Protein AF-A0A1P8Q6E9-F1 (afdb_monomer)

pLDDT: mean 96.91, std 3.45, range [75.0, 98.88]

Organism: NCBI:txid1847728

Mean predicted aligned error: 2.5 Å

Sequence (172 aa):
MEILIVLDQIQAGLGGTEHGDLPLGGKKIALGAADMFDKYLNKDEKITTTLFCGDEYYMKNKNEVSLKLAAMINKLKPDAVICGPAFHYVEYAEMCAQTGAIVSEKTNIPVVAAMSKECSDVIKEYSNKVDIVKMPRKGGTGLSESLQDIIDVCRKKVNGDDLNEFKEIKIY

Structure (mmCIF, N/CA/C/O backbone):
data_AF-A0A1P8Q6E9-F1
#
_entry.id   AF-A0A1P8Q6E9-F1
#
loop_
_atom_site.group_PDB
_atom_site.id
_atom_site.type_symbol
_atom_site.label_atom_id
_atom_site.label_alt_id
_atom_site.label_comp_id
_atom_site.label_asym_id
_atom_site.label_entity_id
_atom_site.label_seq_id
_atom_site.pdbx_PDB_ins_code
_atom_site.Cartn_x
_atom_site.Cartn_y
_atom_site.Cartn_z
_atom_site.occupancy
_atom_site.B_iso_or_equiv
_atom_site.auth_seq_id
_atom_site.auth_comp_id
_atom_site.auth_asym_id
_atom_site.auth_atom_id
_atom_site.pdbx_PDB_model_num
ATOM 1 N N . MET A 1 1 ? -9.201 -5.797 13.135 1.00 95.44 1 MET A N 1
ATOM 2 C CA . MET A 1 1 ? -8.908 -5.043 11.895 1.00 95.44 1 MET A CA 1
ATOM 3 C C . MET A 1 1 ? -8.455 -5.998 10.791 1.00 95.44 1 MET A C 1
ATOM 5 O O . MET A 1 1 ? -7.409 -6.628 10.923 1.00 95.44 1 MET A O 1
ATOM 9 N N . GLU A 1 2 ? -9.227 -6.141 9.718 1.00 98.12 2 GLU A N 1
ATOM 10 C CA . GLU A 1 2 ? -8.835 -6.872 8.509 1.00 98.12 2 GLU A CA 1
ATOM 11 C C . GLU A 1 2 ? -8.156 -5.937 7.505 1.00 98.12 2 GLU A C 1
ATOM 13 O O . GLU A 1 2 ? -8.749 -4.965 7.038 1.00 98.12 2 GLU A O 1
ATOM 18 N N . ILE A 1 3 ? -6.911 -6.248 7.155 1.00 98.69 3 ILE A N 1
ATOM 19 C CA . ILE A 1 3 ? -6.086 -5.438 6.262 1.00 98.69 3 ILE A CA 1
ATOM 20 C C . ILE A 1 3 ? -5.958 -6.131 4.903 1.00 98.69 3 ILE A C 1
ATOM 22 O O . ILE A 1 3 ? -5.713 -7.339 4.814 1.00 98.69 3 ILE A O 1
ATOM 26 N N . LEU A 1 4 ? -6.076 -5.343 3.837 1.00 98.81 4 LEU A N 1
ATOM 27 C CA . LEU A 1 4 ? -5.673 -5.728 2.489 1.00 98.81 4 LEU A CA 1
ATOM 28 C C . LEU A 1 4 ? -4.335 -5.074 2.151 1.00 98.81 4 LEU A C 1
ATOM 30 O O . LEU A 1 4 ? -4.140 -3.892 2.419 1.00 98.81 4 LEU A O 1
ATOM 34 N N . ILE A 1 5 ? -3.433 -5.814 1.514 1.00 98.88 5 ILE A N 1
ATOM 35 C CA . ILE A 1 5 ? -2.152 -5.280 1.043 1.00 98.88 5 ILE A CA 1
ATOM 36 C C . ILE A 1 5 ? -2.061 -5.331 -0.486 1.00 98.88 5 ILE A C 1
ATOM 38 O O . ILE A 1 5 ? -2.497 -6.303 -1.107 1.00 98.88 5 ILE A O 1
ATOM 42 N N . VAL A 1 6 ? -1.524 -4.276 -1.097 1.00 98.81 6 VAL A N 1
ATOM 43 C CA . VAL A 1 6 ? -1.248 -4.185 -2.537 1.00 98.81 6 VAL A CA 1
ATOM 44 C C . VAL A 1 6 ? 0.259 -4.263 -2.738 1.00 98.81 6 VAL A C 1
ATOM 46 O O . VAL A 1 6 ? 0.979 -3.418 -2.209 1.00 98.81 6 VAL A O 1
ATOM 49 N N . LEU A 1 7 ? 0.714 -5.267 -3.491 1.00 98.75 7 LEU A N 1
ATOM 50 C CA . LEU A 1 7 ? 2.130 -5.573 -3.706 1.00 98.75 7 LEU A CA 1
ATOM 51 C C . LEU A 1 7 ? 2.497 -5.636 -5.195 1.00 98.75 7 LEU A C 1
ATOM 53 O O . LEU A 1 7 ? 1.657 -5.963 -6.029 1.00 98.75 7 LEU A O 1
ATOM 57 N N . ASP A 1 8 ? 3.751 -5.358 -5.545 1.00 98.44 8 ASP A N 1
ATOM 58 C CA . ASP A 1 8 ? 4.284 -5.760 -6.850 1.00 98.44 8 ASP A CA 1
ATOM 59 C C . ASP A 1 8 ? 4.562 -7.276 -6.876 1.00 98.44 8 ASP A C 1
ATOM 61 O O . ASP A 1 8 ? 4.404 -7.984 -5.874 1.00 98.44 8 ASP A O 1
ATOM 65 N N . GLN A 1 9 ? 4.982 -7.803 -8.025 1.00 98.19 9 GLN A N 1
ATOM 66 C CA . GLN A 1 9 ? 5.338 -9.215 -8.173 1.00 98.19 9 GLN A CA 1
ATOM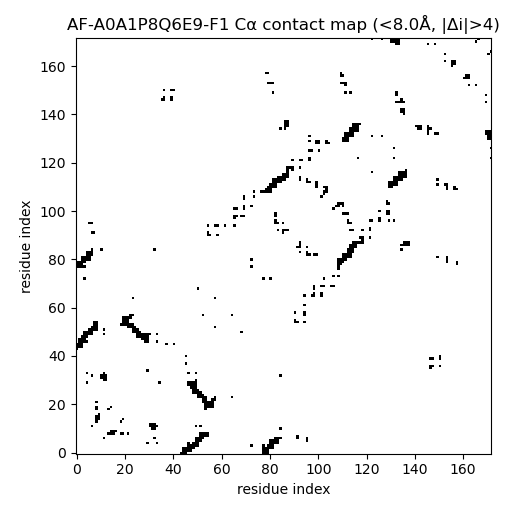 67 C C . GLN A 1 9 ? 6.467 -9.640 -7.222 1.00 98.19 9 GLN A C 1
ATOM 69 O O . GLN A 1 9 ? 6.430 -10.749 -6.679 1.00 98.19 9 GLN A O 1
ATOM 74 N N . ILE A 1 10 ? 7.437 -8.750 -6.980 1.00 97.50 10 ILE A N 1
ATOM 75 C CA . ILE A 1 10 ? 8.623 -9.035 -6.170 1.00 97.50 10 ILE A CA 1
ATOM 76 C C . ILE A 1 10 ? 8.241 -9.123 -4.695 1.00 97.50 10 ILE A C 1
ATOM 78 O O . ILE A 1 10 ? 8.546 -10.117 -4.034 1.00 97.50 10 ILE A O 1
ATOM 82 N N . GLN A 1 11 ? 7.550 -8.111 -4.167 1.00 97.88 11 GLN A N 1
ATOM 83 C CA . GLN A 1 11 ? 7.091 -8.096 -2.784 1.00 97.88 11 GLN A CA 1
ATOM 84 C C . GLN A 1 11 ? 6.023 -9.158 -2.537 1.00 97.88 11 GLN A C 1
ATOM 86 O O . GLN A 1 11 ? 5.968 -9.682 -1.432 1.00 97.88 11 GLN A O 1
ATOM 91 N N . ALA A 1 12 ? 5.211 -9.532 -3.530 1.00 98.06 12 ALA A N 1
ATOM 92 C CA . ALA A 1 12 ? 4.260 -10.636 -3.394 1.00 98.06 12 ALA A CA 1
ATOM 93 C C . ALA A 1 12 ? 4.920 -12.031 -3.424 1.00 98.06 12 ALA A C 1
ATOM 95 O O . ALA A 1 12 ? 4.238 -13.026 -3.176 1.00 98.06 12 ALA A O 1
ATOM 96 N N . GLY A 1 13 ? 6.220 -12.131 -3.738 1.00 97.38 13 GLY A N 1
ATOM 97 C CA . GLY A 1 13 ? 6.922 -13.410 -3.881 1.00 97.38 13 GLY A CA 1
ATOM 98 C C . GLY A 1 13 ? 6.481 -14.214 -5.111 1.00 97.38 13 GLY A C 1
ATOM 99 O O . GLY A 1 13 ? 6.530 -15.442 -5.094 1.00 97.38 13 G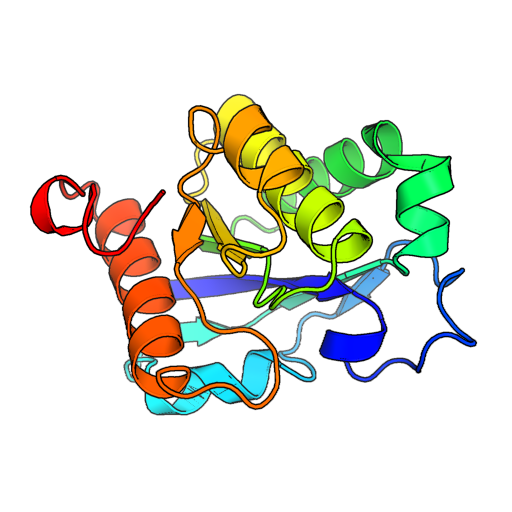LY A O 1
ATOM 100 N N . LEU A 1 14 ? 6.009 -13.532 -6.159 1.00 97.38 14 LEU A N 1
ATOM 101 C CA . LEU A 1 14 ? 5.475 -14.136 -7.387 1.00 97.38 14 LEU A CA 1
ATOM 102 C C . LEU A 1 14 ? 6.463 -14.112 -8.561 1.00 97.38 14 LEU A C 1
ATOM 104 O O . LEU A 1 14 ? 6.125 -14.592 -9.639 1.00 97.38 14 LEU A O 1
ATOM 108 N N . GLY A 1 15 ? 7.668 -13.583 -8.353 1.00 95.12 15 GLY A N 1
ATOM 109 C CA . GLY A 1 15 ? 8.731 -13.543 -9.353 1.00 95.12 15 GLY A CA 1
ATOM 110 C C . GLY A 1 15 ? 9.660 -12.349 -9.168 1.00 95.12 15 GLY A C 1
ATOM 111 O O . GLY A 1 15 ? 9.361 -11.441 -8.394 1.00 95.12 15 GLY A O 1
ATOM 112 N N . GLY A 1 16 ? 10.798 -12.362 -9.858 1.00 94.94 16 GLY A N 1
ATOM 113 C CA . GLY A 1 16 ? 11.696 -11.218 -9.959 1.00 94.94 16 GLY A CA 1
ATOM 114 C C . GLY A 1 16 ? 11.285 -10.245 -11.068 1.00 94.94 16 GLY A C 1
ATOM 115 O O . GLY A 1 16 ? 10.120 -10.142 -11.457 1.00 94.94 16 GLY A O 1
ATOM 116 N N . THR A 1 17 ? 12.272 -9.531 -11.603 1.00 92.94 17 THR A N 1
ATOM 117 C CA . THR A 1 17 ? 12.093 -8.605 -12.734 1.00 92.94 17 THR A CA 1
ATOM 118 C C . THR A 1 17 ? 11.622 -9.319 -14.002 1.00 92.94 17 THR A C 1
ATOM 120 O O . THR A 1 17 ? 10.925 -8.732 -14.817 1.00 92.94 17 THR A O 1
ATOM 123 N N . GLU A 1 18 ? 11.939 -10.606 -14.159 1.00 95.88 18 GLU A N 1
ATOM 124 C CA . GLU A 1 18 ? 11.486 -11.443 -15.277 1.00 95.88 18 GLU A CA 1
ATOM 125 C C . GLU A 1 18 ? 9.964 -11.644 -15.333 1.00 95.88 18 GLU A C 1
ATOM 127 O O . GLU A 1 18 ? 9.446 -12.084 -16.355 1.00 95.88 18 GLU A O 1
ATOM 132 N N . HIS A 1 19 ? 9.258 -11.312 -14.249 1.00 95.94 19 HIS A N 1
ATOM 133 C CA . HIS A 1 19 ? 7.803 -11.370 -14.141 1.00 95.94 19 HIS A CA 1
ATOM 134 C C . HIS A 1 19 ? 7.170 -9.979 -13.958 1.00 95.94 19 HIS A C 1
ATOM 136 O O . HIS A 1 19 ? 6.066 -9.864 -13.425 1.00 95.94 19 HIS A O 1
ATOM 142 N N . GLY A 1 20 ? 7.844 -8.909 -14.398 1.00 96.56 20 GLY A N 1
ATOM 143 C CA . GLY A 1 20 ? 7.293 -7.546 -14.373 1.00 96.56 20 GLY A CA 1
ATOM 144 C C . GLY A 1 20 ? 6.019 -7.374 -15.209 1.00 96.56 20 GLY A C 1
ATOM 145 O O . GLY A 1 20 ? 5.210 -6.486 -14.950 1.00 96.56 20 GLY A O 1
ATOM 146 N N . ASP A 1 21 ? 5.772 -8.261 -16.174 1.00 97.88 21 ASP A N 1
ATOM 147 C CA . ASP A 1 21 ? 4.556 -8.291 -16.987 1.00 97.88 21 ASP A CA 1
ATOM 148 C C . ASP A 1 21 ? 3.371 -9.025 -16.326 1.00 97.88 21 ASP A C 1
ATOM 150 O O . ASP A 1 21 ? 2.308 -9.140 -16.946 1.00 97.88 21 ASP A O 1
ATOM 154 N N . LEU A 1 22 ? 3.522 -9.492 -15.078 1.00 98.31 22 LEU A N 1
ATOM 155 C CA . LEU A 1 22 ? 2.476 -10.191 -14.333 1.00 98.31 22 LEU A CA 1
ATOM 156 C C . LEU A 1 22 ? 1.182 -9.350 -14.297 1.00 98.31 22 LEU A C 1
ATOM 158 O O . LEU A 1 22 ? 1.176 -8.254 -13.730 1.00 98.31 22 LEU A O 1
ATOM 162 N N . PRO A 1 23 ? 0.059 -9.849 -14.846 1.00 98.25 23 PRO A N 1
ATOM 163 C CA . PRO A 1 23 ? -1.198 -9.113 -14.828 1.00 98.25 23 PRO A CA 1
ATOM 164 C C . PRO A 1 23 ? -1.719 -8.882 -13.407 1.00 98.25 23 PRO A C 1
ATOM 166 O O . PRO A 1 23 ? -1.408 -9.633 -12.479 1.00 98.25 23 PRO A O 1
ATOM 169 N N . LEU A 1 24 ? -2.603 -7.892 -13.264 1.00 98.44 24 LEU A N 1
ATOM 170 C CA . LEU A 1 24 ? -3.347 -7.659 -12.026 1.00 98.44 24 LEU A CA 1
ATOM 171 C C . LEU A 1 24 ? -4.046 -8.945 -11.545 1.00 98.44 24 LEU A C 1
ATOM 173 O O . LEU A 1 24 ? -4.846 -9.545 -12.267 1.00 98.44 24 LEU A O 1
ATOM 177 N N . GLY A 1 25 ? -3.803 -9.313 -10.290 1.00 98.25 25 GLY A N 1
ATOM 178 C CA . GLY A 1 25 ? -4.407 -10.455 -9.619 1.00 98.25 25 GLY A CA 1
ATOM 179 C C . GLY A 1 25 ? -4.601 -10.227 -8.120 1.00 98.25 25 GLY A C 1
ATOM 180 O O . GLY A 1 25 ? -4.335 -9.156 -7.576 1.00 98.25 25 GLY A O 1
ATOM 181 N N . GLY A 1 26 ? -5.106 -11.251 -7.433 1.00 97.88 26 GLY A N 1
ATOM 182 C CA . GLY A 1 26 ? -5.253 -11.211 -5.983 1.00 97.88 26 GLY A CA 1
ATOM 183 C C . GLY A 1 26 ? -5.566 -12.569 -5.371 1.00 97.88 26 GLY A C 1
ATOM 184 O O . GLY A 1 26 ? -6.198 -13.418 -6.003 1.00 97.88 26 GLY A O 1
ATOM 185 N N . LYS A 1 27 ? -5.131 -12.775 -4.126 1.00 98.00 27 LYS A N 1
ATOM 186 C CA . LYS A 1 27 ? -5.418 -13.973 -3.325 1.00 98.00 27 LYS A CA 1
ATOM 187 C C . LYS A 1 27 ? -5.900 -13.571 -1.930 1.00 98.00 27 LYS A C 1
ATOM 189 O O . LYS A 1 27 ? -5.378 -12.635 -1.336 1.00 98.00 27 LYS A O 1
ATOM 194 N N . LYS A 1 28 ? -6.875 -14.309 -1.388 1.00 97.25 28 LYS A N 1
ATOM 195 C CA . LYS A 1 28 ? -7.394 -14.138 -0.014 1.00 97.25 28 LYS A CA 1
ATOM 196 C C . LYS A 1 28 ? -6.484 -14.798 1.033 1.00 97.25 28 LYS A C 1
ATOM 198 O O . LYS A 1 28 ? -6.929 -15.654 1.792 1.00 97.25 28 LYS A O 1
ATOM 203 N N . ILE A 1 29 ? -5.203 -14.460 0.981 1.00 97.31 29 ILE A N 1
ATOM 204 C CA . ILE A 1 29 ? -4.154 -14.850 1.926 1.00 97.31 29 ILE A CA 1
ATOM 205 C C . ILE A 1 29 ? -3.131 -13.711 1.992 1.00 97.31 29 ILE A C 1
ATOM 207 O O . ILE A 1 29 ? -3.035 -12.936 1.038 1.00 97.31 29 ILE A O 1
ATOM 211 N N . ALA A 1 30 ? -2.375 -13.629 3.086 1.00 97.19 30 ALA A N 1
ATOM 212 C CA . ALA A 1 30 ? -1.149 -12.837 3.139 1.00 97.19 30 ALA A CA 1
ATOM 213 C C . ALA A 1 30 ? -0.068 -13.494 2.263 1.00 97.19 30 ALA A C 1
ATOM 215 O O . ALA A 1 30 ? 0.015 -14.723 2.195 1.00 97.19 30 ALA A O 1
ATOM 216 N N . LEU A 1 31 ? 0.720 -12.680 1.559 1.00 97.44 31 LEU A N 1
ATOM 217 C CA . LEU A 1 31 ? 1.818 -13.129 0.705 1.00 97.44 31 LEU A CA 1
ATOM 218 C C . LEU A 1 31 ? 3.050 -12.239 0.874 1.00 97.44 31 LEU A C 1
ATOM 220 O O . LEU A 1 31 ? 2.936 -11.012 0.922 1.00 97.44 31 LEU A O 1
ATOM 224 N N . GLY A 1 32 ? 4.227 -12.865 0.840 1.00 97.06 32 GLY A N 1
ATOM 225 C CA . GLY A 1 32 ? 5.511 -12.193 0.662 1.00 97.06 32 GLY A CA 1
ATOM 226 C C . GLY A 1 32 ? 5.787 -11.141 1.734 1.00 97.06 32 GLY A C 1
ATOM 227 O O . GLY A 1 32 ? 5.857 -11.452 2.917 1.00 97.06 32 GLY A O 1
ATOM 228 N N . ALA A 1 33 ? 5.947 -9.879 1.336 1.00 97.25 33 ALA A N 1
ATOM 229 C CA . ALA A 1 33 ? 6.235 -8.779 2.251 1.00 97.25 33 ALA A CA 1
ATOM 230 C C . ALA A 1 33 ? 5.118 -8.520 3.279 1.00 97.25 33 ALA A C 1
ATOM 232 O O . ALA A 1 33 ? 5.371 -7.840 4.272 1.00 97.25 33 ALA A O 1
ATOM 233 N N . ALA A 1 34 ? 3.915 -9.079 3.088 1.00 97.81 34 ALA A N 1
ATOM 234 C CA . ALA A 1 34 ? 2.868 -9.071 4.107 1.00 97.81 34 ALA A CA 1
ATOM 235 C C . ALA A 1 34 ? 3.349 -9.687 5.436 1.00 97.81 34 ALA A C 1
ATOM 237 O O . ALA A 1 34 ? 3.060 -9.138 6.496 1.00 97.81 34 ALA A O 1
ATOM 238 N N . ASP A 1 35 ? 4.161 -10.746 5.376 1.00 97.00 35 ASP A N 1
ATOM 239 C CA . ASP A 1 35 ? 4.669 -11.467 6.552 1.00 97.00 35 ASP A CA 1
ATOM 240 C C . ASP A 1 35 ? 5.569 -10.578 7.433 1.00 97.00 35 ASP A C 1
ATOM 242 O O . ASP A 1 35 ? 5.753 -10.822 8.626 1.00 97.00 35 ASP A O 1
ATOM 246 N N . MET A 1 36 ? 6.124 -9.491 6.876 1.00 97.12 36 MET A N 1
ATOM 247 C CA . MET A 1 36 ? 6.926 -8.532 7.643 1.00 97.12 36 MET A CA 1
ATOM 248 C C . MET A 1 36 ? 6.102 -7.814 8.721 1.00 97.12 36 MET A C 1
ATOM 250 O O . MET A 1 36 ? 6.678 -7.318 9.695 1.00 97.12 36 MET A O 1
ATOM 254 N N . PHE A 1 37 ? 4.777 -7.752 8.555 1.00 97.94 37 PHE A N 1
ATOM 255 C CA . PHE A 1 37 ? 3.876 -7.054 9.465 1.00 97.94 37 PHE A CA 1
ATOM 256 C C . PHE A 1 37 ? 3.433 -7.896 10.665 1.00 97.94 37 PHE A C 1
ATOM 258 O O . PHE A 1 37 ? 3.012 -7.315 11.662 1.00 97.94 37 PHE A O 1
ATOM 265 N N . ASP A 1 38 ? 3.576 -9.225 10.624 1.00 95.00 38 ASP A N 1
ATOM 266 C CA . ASP A 1 38 ? 2.994 -10.149 11.613 1.00 95.00 38 ASP A CA 1
ATOM 267 C C . ASP A 1 38 ? 3.326 -9.791 13.066 1.00 95.00 38 ASP A C 1
ATOM 269 O O . ASP A 1 38 ? 2.474 -9.860 13.948 1.00 95.00 38 ASP A O 1
ATOM 273 N N . LYS A 1 39 ? 4.560 -9.352 13.324 1.00 96.31 39 LYS A N 1
ATOM 274 C CA . LY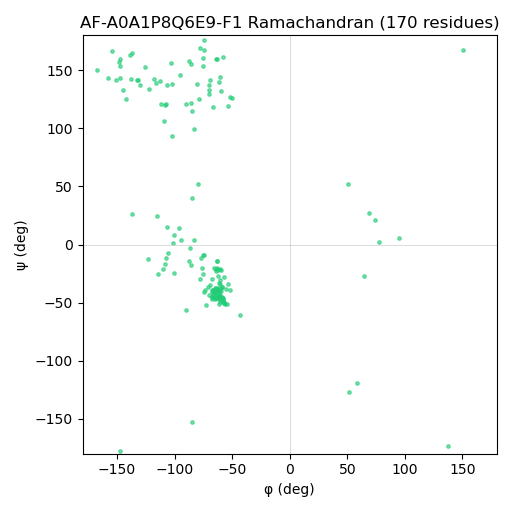S A 1 39 ? 5.027 -8.999 14.674 1.00 96.31 39 LYS A CA 1
ATOM 275 C C . LYS A 1 39 ? 4.503 -7.657 15.203 1.00 96.31 39 LYS A C 1
ATOM 277 O O . LYS A 1 39 ? 4.739 -7.342 16.366 1.00 96.31 39 LYS A O 1
ATOM 282 N N . TYR A 1 40 ? 3.844 -6.866 14.360 1.00 97.56 40 TYR A N 1
ATOM 283 C CA . TYR A 1 40 ? 3.296 -5.548 14.696 1.00 97.56 40 TYR A CA 1
ATOM 284 C C . TYR A 1 40 ? 1.774 -5.545 14.800 1.00 97.56 40 TYR A C 1
ATOM 286 O O . TYR A 1 40 ? 1.201 -4.563 15.275 1.00 97.56 40 TYR A O 1
ATOM 294 N N . LEU A 1 41 ? 1.126 -6.619 14.350 1.00 97.31 41 LEU A N 1
ATOM 295 C CA . LEU A 1 41 ? -0.318 -6.794 14.406 1.00 97.31 41 LEU A CA 1
ATOM 296 C C . LEU A 1 41 ? -0.744 -7.260 15.803 1.00 97.31 41 LEU A C 1
ATOM 298 O O . LEU A 1 41 ? -0.112 -8.120 16.421 1.00 97.31 41 LEU A O 1
ATOM 302 N N . ASN A 1 42 ? -1.838 -6.693 16.305 1.00 96.38 42 ASN A N 1
ATOM 303 C CA . ASN A 1 42 ? -2.487 -7.177 17.521 1.00 96.38 42 ASN A CA 1
ATOM 304 C C . ASN A 1 42 ? -3.242 -8.489 17.246 1.00 96.38 42 ASN A C 1
ATOM 306 O O . ASN A 1 42 ? -3.472 -8.872 16.103 1.00 96.38 42 ASN A O 1
ATOM 310 N N . LYS A 1 43 ? -3.675 -9.185 18.306 1.00 93.50 43 LYS A N 1
ATOM 311 C CA . LYS A 1 43 ? -4.347 -10.499 18.200 1.00 93.50 43 LYS A CA 1
ATOM 312 C C . LYS A 1 43 ? -5.608 -10.503 17.324 1.00 93.50 43 LYS A C 1
ATOM 314 O O . LYS A 1 43 ? -5.976 -11.550 16.802 1.00 93.50 43 LYS A O 1
ATOM 319 N N . ASP A 1 44 ? -6.293 -9.373 17.220 1.00 94.75 44 ASP A N 1
ATOM 320 C CA . ASP A 1 44 ? -7.521 -9.158 16.453 1.00 94.75 44 ASP A CA 1
ATOM 321 C C . ASP A 1 44 ? -7.272 -8.463 15.099 1.00 94.75 44 ASP A C 1
ATOM 323 O O . ASP A 1 44 ? -8.212 -8.084 14.390 1.00 94.75 44 ASP A O 1
ATOM 327 N N . GLU A 1 45 ? -6.008 -8.303 14.715 1.00 97.62 45 GLU A N 1
ATOM 328 C CA . GLU A 1 45 ? -5.580 -7.694 13.463 1.00 97.62 45 GLU A CA 1
ATOM 329 C C . GLU A 1 45 ? -4.917 -8.735 12.562 1.00 97.62 45 GLU A C 1
ATOM 331 O O . GLU A 1 45 ? -4.198 -9.620 13.021 1.00 97.62 45 GLU A O 1
ATOM 336 N N . LYS A 1 46 ? -5.182 -8.657 11.258 1.00 97.88 46 LYS A N 1
ATOM 337 C CA . LYS A 1 46 ? -4.649 -9.622 10.289 1.00 97.88 46 LYS A CA 1
ATOM 338 C C . LYS A 1 46 ? -4.631 -9.044 8.883 1.00 97.88 46 LYS A C 1
ATOM 340 O O . LYS A 1 46 ? -5.582 -8.377 8.477 1.00 97.88 46 LYS A O 1
ATOM 345 N N . ILE A 1 47 ? -3.600 -9.380 8.112 1.00 98.31 47 ILE A N 1
ATOM 346 C CA . ILE A 1 47 ? -3.605 -9.189 6.659 1.00 98.31 47 ILE A CA 1
ATOM 347 C C . ILE A 1 47 ? -4.285 -10.410 6.034 1.00 98.31 47 ILE A C 1
ATOM 349 O O . ILE A 1 47 ? -3.809 -11.534 6.167 1.00 98.31 47 ILE A O 1
ATOM 353 N N . THR A 1 48 ? -5.436 -10.216 5.390 1.00 97.44 48 THR A N 1
ATOM 354 C CA . THR A 1 48 ? -6.279 -11.329 4.900 1.00 97.44 48 THR A CA 1
ATOM 355 C C . THR A 1 48 ? -6.263 -11.474 3.391 1.00 97.44 48 THR A C 1
ATOM 357 O O . THR A 1 48 ? -6.699 -12.499 2.870 1.00 97.44 48 THR A O 1
ATOM 360 N N . THR A 1 49 ? -5.818 -10.444 2.675 1.00 98.56 49 THR A N 1
ATOM 361 C CA . THR A 1 49 ? -5.852 -10.407 1.215 1.00 98.56 49 THR A CA 1
ATOM 362 C C . THR A 1 49 ? -4.640 -9.667 0.679 1.00 98.56 49 THR A C 1
ATOM 364 O O . THR A 1 49 ? -4.361 -8.547 1.102 1.00 98.56 49 THR A O 1
ATOM 367 N N . THR A 1 50 ? -3.988 -10.258 -0.316 1.00 98.81 50 THR A N 1
ATOM 368 C CA . THR A 1 50 ? -2.974 -9.596 -1.131 1.00 98.81 50 THR A CA 1
ATOM 369 C C . THR A 1 50 ? -3.507 -9.417 -2.545 1.00 98.81 50 THR A C 1
ATOM 371 O O . THR A 1 50 ? -3.838 -10.396 -3.220 1.00 98.81 50 THR A O 1
ATOM 374 N N . LEU A 1 51 ? -3.583 -8.169 -3.003 1.00 98.81 51 LEU A N 1
ATOM 375 C CA . LEU A 1 51 ? -3.704 -7.835 -4.421 1.00 98.81 51 LEU A CA 1
ATOM 376 C C . LEU A 1 51 ? -2.310 -7.556 -4.972 1.00 98.81 51 LEU A C 1
ATOM 378 O O . LEU A 1 51 ? -1.459 -7.036 -4.255 1.00 98.81 51 LEU A O 1
ATOM 382 N N . PHE A 1 52 ? -2.067 -7.910 -6.227 1.00 98.62 52 PHE A N 1
ATOM 383 C CA . PHE A 1 52 ? -0.752 -7.732 -6.826 1.00 98.62 52 PHE A CA 1
ATOM 384 C C . PHE A 1 52 ? -0.814 -7.431 -8.315 1.00 98.62 52 PHE A C 1
ATOM 386 O O . PHE A 1 52 ? -1.756 -7.828 -8.998 1.00 98.62 52 PHE A O 1
ATOM 393 N N . CYS A 1 53 ? 0.204 -6.745 -8.817 1.00 98.62 53 CYS A N 1
ATOM 394 C CA . CYS A 1 53 ? 0.407 -6.489 -10.238 1.00 98.62 53 CYS A CA 1
ATOM 395 C C . CYS A 1 53 ? 1.907 -6.349 -10.499 1.00 98.62 53 CYS A C 1
ATOM 397 O O . CYS A 1 53 ? 2.607 -5.758 -9.683 1.00 98.62 53 CYS A O 1
ATOM 399 N N . GLY A 1 54 ? 2.393 -6.874 -11.619 1.00 98.44 54 GLY A N 1
ATOM 400 C CA . GLY A 1 54 ? 3.754 -6.616 -12.069 1.00 98.44 54 GLY A CA 1
ATOM 401 C C . GLY A 1 54 ? 3.963 -5.125 -12.335 1.00 98.44 54 GLY A C 1
ATOM 402 O O . GLY A 1 54 ? 3.062 -4.459 -12.859 1.00 98.44 54 GLY A O 1
ATOM 403 N N . ASP A 1 55 ? 5.121 -4.599 -11.952 1.00 95.81 55 ASP A N 1
ATOM 404 C CA . ASP A 1 55 ? 5.496 -3.195 -12.139 1.00 95.81 55 ASP A CA 1
ATOM 405 C C . ASP A 1 55 ? 5.498 -2.778 -13.619 1.00 95.81 55 ASP A C 1
ATOM 407 O O . ASP A 1 55 ? 4.837 -1.800 -13.973 1.00 95.81 55 ASP A O 1
ATOM 411 N N . GLU A 1 56 ? 6.101 -3.554 -14.523 1.00 97.88 56 GLU A N 1
ATOM 412 C CA . GLU A 1 56 ? 6.058 -3.234 -15.957 1.00 97.88 56 GLU A CA 1
ATOM 413 C C . GLU A 1 56 ? 4.633 -3.277 -16.535 1.00 97.88 56 GLU A C 1
ATOM 415 O O . GLU A 1 56 ? 4.265 -2.438 -17.369 1.00 97.88 56 GLU A O 1
ATOM 420 N N . TYR A 1 57 ? 3.816 -4.257 -16.124 1.00 98.62 57 TYR A N 1
ATOM 421 C CA . TYR A 1 57 ? 2.413 -4.345 -16.536 1.00 98.62 57 TYR A CA 1
ATOM 422 C C . TYR A 1 57 ? 1.637 -3.124 -16.046 1.00 98.62 57 TYR A C 1
ATOM 424 O O . TYR A 1 57 ? 0.866 -2.526 -16.805 1.00 98.62 57 TYR A O 1
ATOM 432 N N . TYR A 1 58 ? 1.863 -2.732 -14.792 1.00 98.62 58 TYR A N 1
ATOM 433 C CA . TYR A 1 58 ? 1.261 -1.553 -14.197 1.00 98.62 58 TYR A CA 1
ATOM 434 C C . TYR A 1 58 ? 1.652 -0.288 -14.961 1.00 98.62 58 TYR A C 1
ATOM 436 O O . TYR A 1 58 ? 0.776 0.474 -15.365 1.00 98.62 58 TYR A O 1
ATOM 444 N N . MET A 1 59 ? 2.941 -0.081 -15.239 1.00 98.31 59 MET A N 1
ATOM 445 C CA . MET A 1 59 ? 3.430 1.123 -15.917 1.00 98.31 59 MET A CA 1
ATOM 446 C C . MET A 1 59 ? 2.829 1.303 -17.318 1.00 98.31 59 MET A C 1
ATOM 448 O O . MET A 1 59 ? 2.593 2.435 -17.742 1.00 98.31 59 MET A O 1
ATOM 452 N N . LYS A 1 60 ? 2.504 0.205 -18.011 1.00 98.38 60 LYS A N 1
ATOM 453 C CA . LYS A 1 60 ? 1.806 0.220 -19.311 1.00 98.38 60 LYS A CA 1
ATOM 454 C C . LYS A 1 60 ? 0.301 0.513 -19.194 1.00 98.38 60 LYS A C 1
ATOM 456 O O . LYS A 1 60 ? -0.305 0.922 -20.180 1.00 98.38 60 LYS A O 1
ATOM 461 N N . ASN A 1 61 ? -0.305 0.325 -18.017 1.00 98.19 61 ASN A N 1
ATOM 462 C CA . ASN A 1 61 ? -1.761 0.336 -17.812 1.00 98.19 61 ASN A CA 1
ATOM 463 C C . ASN A 1 61 ? -2.207 1.115 -16.554 1.00 98.19 61 ASN A C 1
ATOM 465 O O . ASN A 1 61 ? -3.272 0.827 -16.004 1.00 98.19 61 ASN A O 1
ATOM 469 N N . LYS A 1 62 ? -1.415 2.096 -16.094 1.00 97.56 62 LYS A N 1
ATOM 470 C CA . LYS A 1 62 ? -1.530 2.731 -14.763 1.00 97.56 62 LYS A CA 1
ATOM 471 C C . LYS A 1 62 ? -2.966 3.043 -14.339 1.00 97.56 62 LYS A C 1
ATOM 473 O O . LYS A 1 62 ? -3.475 2.490 -13.369 1.00 97.56 62 LYS A O 1
ATOM 478 N N . ASN A 1 63 ? -3.650 3.879 -15.123 1.00 97.06 63 ASN A N 1
ATOM 479 C CA . ASN A 1 63 ? -5.004 4.340 -14.810 1.00 97.06 63 ASN A CA 1
ATOM 480 C C . ASN A 1 63 ? -6.010 3.186 -14.726 1.00 97.06 63 ASN A C 1
ATOM 482 O O . ASN A 1 63 ? -6.840 3.152 -13.819 1.00 97.06 63 ASN A O 1
ATOM 486 N N . GLU A 1 64 ? -5.943 2.238 -15.662 1.00 98.38 64 GLU A N 1
ATOM 487 C CA . GLU A 1 64 ? -6.845 1.089 -15.686 1.00 98.38 64 GLU A CA 1
ATOM 488 C C . GLU A 1 64 ? -6.624 0.194 -14.463 1.00 98.38 64 GLU A C 1
ATOM 490 O O . GLU A 1 64 ? -7.585 -0.187 -13.789 1.00 98.38 64 GLU A O 1
ATOM 495 N N . VAL A 1 65 ? -5.364 -0.118 -14.153 1.00 98.62 65 VAL A N 1
ATOM 496 C CA . VAL A 1 65 ? -5.012 -1.002 -13.041 1.00 98.62 65 VAL A CA 1
ATOM 497 C C . VAL A 1 65 ? -5.350 -0.357 -11.699 1.00 98.62 65 VAL A C 1
ATOM 499 O O . VAL A 1 65 ? -5.995 -1.012 -10.883 1.00 98.62 65 VAL A O 1
ATOM 502 N N . SER A 1 66 ? -5.024 0.921 -11.474 1.00 98.50 66 SER A N 1
ATOM 503 C CA . SER A 1 66 ? -5.368 1.606 -10.219 1.00 98.50 66 SER A CA 1
ATOM 504 C C . SER A 1 66 ? -6.881 1.710 -10.002 1.00 98.50 66 SER A C 1
ATOM 506 O O . SER A 1 66 ? -7.357 1.497 -8.886 1.00 98.50 66 SER A O 1
ATOM 508 N N . LEU A 1 67 ? -7.668 1.969 -11.056 1.00 98.50 67 LEU A N 1
ATOM 509 C CA . LEU A 1 67 ? -9.135 1.970 -10.964 1.00 98.50 67 LEU A CA 1
ATOM 510 C C . LEU A 1 67 ? -9.686 0.576 -10.638 1.00 98.50 67 LEU A C 1
ATOM 512 O O . LEU A 1 67 ? -10.587 0.449 -9.805 1.00 98.50 67 LEU A O 1
ATOM 516 N N . LYS A 1 68 ? -9.141 -0.476 -11.260 1.00 98.62 68 LYS A N 1
ATOM 517 C CA . LYS A 1 68 ? -9.526 -1.864 -10.967 1.00 98.62 68 LYS A CA 1
ATOM 518 C C . LYS A 1 68 ? -9.159 -2.262 -9.538 1.00 98.62 68 LYS A C 1
ATOM 520 O O . LYS A 1 68 ? -10.007 -2.826 -8.850 1.00 98.62 68 LYS A O 1
ATOM 525 N N . LEU A 1 69 ? -7.954 -1.930 -9.073 1.00 98.69 69 LEU A N 1
ATOM 526 C CA . LEU A 1 69 ? -7.517 -2.152 -7.692 1.00 98.69 69 LEU A CA 1
ATOM 527 C C . LEU A 1 69 ? -8.463 -1.467 -6.701 1.00 98.69 69 LEU A C 1
ATOM 529 O O . LEU A 1 69 ? -8.975 -2.127 -5.799 1.00 98.69 69 LEU A O 1
ATOM 533 N N . ALA A 1 70 ? -8.779 -0.186 -6.911 1.00 98.50 70 ALA A N 1
ATOM 534 C CA . ALA A 1 70 ? -9.711 0.545 -6.055 1.00 98.50 70 ALA A CA 1
ATOM 535 C C . ALA A 1 70 ? -11.122 -0.070 -6.054 1.00 98.50 70 ALA A C 1
ATOM 537 O O . ALA A 1 70 ? -11.744 -0.206 -4.999 1.00 98.50 70 ALA A O 1
ATOM 538 N N . ALA A 1 71 ? -11.621 -0.516 -7.212 1.00 98.44 71 ALA A N 1
ATOM 539 C CA . ALA A 1 71 ? -12.907 -1.205 -7.303 1.00 98.44 71 ALA A CA 1
ATOM 540 C C . ALA A 1 71 ? -12.901 -2.559 -6.567 1.00 98.44 71 ALA A C 1
ATOM 542 O O . ALA A 1 71 ? -13.872 -2.900 -5.885 1.00 98.44 71 ALA A O 1
ATOM 543 N N . MET A 1 72 ? -11.811 -3.326 -6.673 1.00 98.50 72 MET A N 1
ATOM 544 C CA . MET A 1 72 ? -11.630 -4.584 -5.942 1.00 98.50 72 MET A CA 1
ATOM 545 C C . MET A 1 72 ? -11.583 -4.346 -4.432 1.00 98.50 72 MET A C 1
ATOM 547 O O . MET A 1 72 ? -12.289 -5.031 -3.697 1.00 98.50 72 MET A O 1
ATOM 551 N N . ILE A 1 73 ? -10.823 -3.346 -3.983 1.00 98.56 73 ILE A N 1
ATOM 552 C CA . ILE A 1 73 ? -10.747 -2.910 -2.583 1.00 98.56 73 ILE A CA 1
ATOM 553 C C . ILE A 1 73 ? -12.138 -2.540 -2.059 1.00 98.56 73 ILE A C 1
ATOM 555 O O . ILE A 1 73 ? -12.586 -3.101 -1.061 1.00 98.56 73 ILE A O 1
ATOM 559 N N . ASN A 1 74 ? -12.875 -1.688 -2.778 1.00 97.94 74 ASN A N 1
ATOM 560 C CA . ASN A 1 74 ? -14.223 -1.268 -2.387 1.00 97.94 74 ASN A CA 1
ATOM 561 C C . ASN A 1 74 ? -15.218 -2.439 -2.311 1.00 97.94 74 ASN A C 1
ATOM 563 O O . ASN A 1 74 ? -16.131 -2.448 -1.486 1.00 97.94 74 ASN A O 1
ATOM 567 N N . LYS A 1 75 ? -15.047 -3.454 -3.166 1.00 98.00 75 LYS A N 1
ATOM 568 C CA . LYS A 1 75 ? -15.859 -4.676 -3.138 1.00 98.00 75 LYS A CA 1
ATOM 569 C C . LYS A 1 75 ? -15.497 -5.590 -1.966 1.00 98.00 75 LYS A C 1
ATOM 571 O O . LYS A 1 75 ? -16.392 -6.209 -1.395 1.00 98.00 75 LYS A O 1
ATOM 576 N N . LEU A 1 76 ? -14.209 -5.713 -1.651 1.00 98.00 76 LEU A N 1
ATOM 577 C CA . LEU A 1 76 ? -13.702 -6.568 -0.575 1.00 98.00 76 LEU A CA 1
ATOM 578 C C . LEU A 1 76 ? -13.953 -5.972 0.812 1.00 98.00 76 LEU A C 1
ATOM 580 O O . LEU A 1 76 ? -14.086 -6.742 1.756 1.00 98.00 76 LEU A O 1
ATOM 584 N N . LYS A 1 77 ? -14.074 -4.641 0.907 1.00 97.38 77 LYS A N 1
ATOM 585 C CA . LYS A 1 77 ? -14.364 -3.893 2.139 1.00 97.38 77 LYS A CA 1
ATOM 586 C C . LYS A 1 77 ? -13.440 -4.263 3.316 1.00 97.38 77 LYS A C 1
ATOM 588 O O . LYS A 1 77 ? -13.957 -4.600 4.379 1.00 97.38 77 LYS A O 1
ATOM 593 N N . PRO A 1 78 ? -12.102 -4.241 3.144 1.00 98.44 78 PRO A N 1
ATOM 594 C CA . PRO A 1 78 ? -11.204 -4.341 4.289 1.00 98.44 78 PRO A CA 1
ATOM 595 C C . PRO A 1 78 ? -11.380 -3.124 5.208 1.00 98.44 78 PRO A C 1
ATOM 597 O O . PRO A 1 78 ? -11.840 -2.069 4.764 1.00 98.44 78 PRO A O 1
ATOM 600 N N 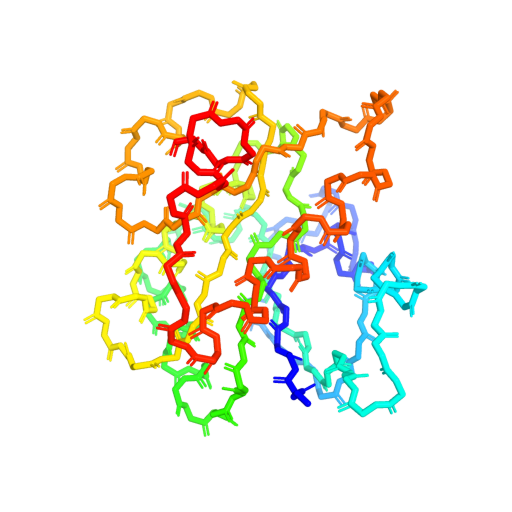. ASP A 1 79 ? -10.959 -3.257 6.463 1.00 98.62 79 ASP A N 1
ATOM 601 C CA . ASP A 1 79 ? -10.938 -2.138 7.407 1.00 98.62 79 ASP A CA 1
ATOM 602 C C . ASP A 1 79 ? -9.859 -1.118 7.013 1.00 98.62 79 ASP A C 1
ATOM 604 O O . ASP A 1 79 ? -10.057 0.083 7.161 1.00 98.62 79 ASP A O 1
ATOM 608 N N . ALA A 1 80 ? -8.727 -1.586 6.477 1.00 98.62 80 ALA A N 1
ATOM 609 C CA . ALA A 1 80 ? -7.651 -0.734 5.977 1.00 98.62 80 ALA A CA 1
ATOM 610 C C . ALA A 1 80 ? -6.907 -1.359 4.788 1.00 98.62 80 ALA A C 1
ATOM 612 O O . ALA A 1 80 ? -6.913 -2.576 4.583 1.00 98.62 80 ALA A O 1
ATOM 613 N N . VAL A 1 81 ? -6.221 -0.511 4.023 1.00 98.88 81 VAL A N 1
ATOM 614 C CA . VAL A 1 81 ? -5.368 -0.898 2.898 1.00 98.88 81 VAL A CA 1
ATOM 615 C C . VAL A 1 81 ? -3.944 -0.405 3.109 1.00 98.88 81 VAL A C 1
ATOM 617 O O . VAL A 1 81 ? -3.724 0.769 3.407 1.00 98.88 81 VAL A O 1
ATOM 620 N N . ILE A 1 82 ? -2.978 -1.291 2.877 1.00 98.88 82 ILE A N 1
ATOM 621 C CA . ILE A 1 82 ? -1.557 -0.956 2.784 1.00 98.88 82 ILE A CA 1
ATOM 622 C C . ILE A 1 82 ? -1.127 -1.060 1.317 1.00 98.88 82 ILE A C 1
ATOM 624 O O . ILE A 1 82 ? -1.212 -2.123 0.708 1.00 98.88 82 ILE A O 1
ATOM 628 N N . CYS A 1 83 ? -0.636 0.039 0.755 1.00 98.75 83 CYS A N 1
ATOM 629 C CA . CYS A 1 83 ? 0.019 0.093 -0.548 1.00 98.75 83 CYS A CA 1
ATOM 630 C C . CYS A 1 83 ? 1.540 0.178 -0.336 1.00 98.75 83 CYS A C 1
ATOM 632 O O . CYS A 1 83 ? 2.088 1.263 -0.127 1.00 98.75 83 CYS A O 1
ATOM 634 N N . GLY A 1 84 ? 2.228 -0.961 -0.331 1.00 97.00 84 GLY A N 1
ATOM 635 C CA . GLY A 1 84 ? 3.641 -1.048 0.043 1.00 97.00 84 GLY A CA 1
ATOM 636 C C . GLY A 1 84 ? 3.927 -2.263 0.930 1.00 97.00 84 GLY A C 1
ATOM 637 O O . GLY A 1 84 ? 3.034 -3.078 1.149 1.00 97.00 84 GLY A O 1
ATOM 638 N N . PRO A 1 85 ? 5.152 -2.403 1.468 1.00 97.50 85 PRO A N 1
ATOM 639 C CA . PRO A 1 85 ? 6.237 -1.417 1.472 1.00 97.50 85 PRO A CA 1
ATOM 640 C C . PRO A 1 85 ? 6.991 -1.338 0.133 1.00 97.50 85 PRO A C 1
ATOM 642 O O . PRO A 1 85 ? 7.514 -2.343 -0.344 1.00 97.50 85 PRO A O 1
ATOM 645 N N . ALA A 1 86 ? 7.095 -0.144 -0.463 1.00 98.19 86 ALA A N 1
ATOM 646 C CA . ALA A 1 86 ? 7.708 0.043 -1.786 1.00 98.19 86 ALA A CA 1
ATOM 647 C C . ALA A 1 86 ? 9.231 0.258 -1.769 1.00 98.19 86 ALA A C 1
ATOM 649 O O . ALA A 1 86 ? 9.891 0.141 -2.802 1.00 98.19 86 ALA A O 1
ATOM 650 N N . PHE A 1 87 ? 9.828 0.547 -0.608 1.00 98.06 87 PHE A N 1
ATOM 651 C CA . PHE A 1 87 ? 11.251 0.888 -0.499 1.00 98.06 87 PHE A CA 1
ATOM 652 C C . PHE A 1 87 ? 11.643 2.004 -1.491 1.00 98.06 87 PHE A C 1
ATOM 654 O O . PHE A 1 87 ? 11.029 3.061 -1.497 1.00 98.06 87 PHE A O 1
ATOM 661 N N . HIS A 1 88 ? 12.670 1.788 -2.314 1.00 97.81 88 HIS A N 1
ATOM 662 C CA . HIS A 1 88 ? 13.190 2.747 -3.300 1.00 97.81 88 HIS A CA 1
ATOM 663 C C . HIS A 1 88 ? 12.811 2.359 -4.741 1.00 97.81 88 HIS A C 1
ATOM 665 O O . HIS A 1 88 ? 13.418 2.843 -5.695 1.00 97.81 88 HIS A O 1
ATOM 671 N N . TYR A 1 89 ? 11.853 1.442 -4.904 1.00 97.88 89 TYR A N 1
ATOM 672 C CA . TYR A 1 89 ? 11.426 0.939 -6.205 1.00 97.88 89 TYR A CA 1
ATOM 673 C C . TYR A 1 89 ? 10.413 1.904 -6.818 1.00 97.88 89 TYR A C 1
ATOM 675 O O . TYR A 1 89 ? 9.249 1.900 -6.438 1.00 97.88 89 TYR A O 1
ATOM 683 N N . VAL A 1 90 ? 10.865 2.761 -7.735 1.00 97.94 90 VAL A N 1
ATOM 684 C CA . VAL A 1 90 ? 10.081 3.907 -8.235 1.00 97.94 90 VAL A CA 1
ATOM 685 C C . VAL A 1 90 ? 8.784 3.486 -8.933 1.00 97.94 90 VAL A C 1
ATOM 687 O O . VAL A 1 90 ? 7.739 4.061 -8.651 1.00 97.94 90 VAL A O 1
ATOM 690 N N . GLU A 1 91 ? 8.816 2.471 -9.796 1.00 98.00 91 GLU A N 1
ATOM 691 C CA . GLU A 1 91 ? 7.628 2.016 -10.540 1.00 98.00 91 GLU A CA 1
ATOM 692 C C . GLU A 1 91 ? 6.578 1.383 -9.618 1.00 98.00 91 GLU A C 1
ATOM 694 O O . GLU A 1 91 ? 5.381 1.651 -9.727 1.00 98.00 91 GLU A O 1
ATOM 699 N N . TYR A 1 92 ? 7.028 0.609 -8.632 1.00 98.44 92 TYR A N 1
ATOM 700 C CA . TYR A 1 92 ? 6.144 0.061 -7.613 1.00 98.44 92 TYR A CA 1
ATOM 701 C C . TYR A 1 92 ? 5.636 1.144 -6.640 1.00 98.44 92 TYR A C 1
ATOM 703 O O . TYR A 1 92 ? 4.468 1.129 -6.247 1.00 98.44 92 TYR A O 1
ATOM 711 N N . ALA A 1 93 ? 6.464 2.132 -6.292 1.00 98.69 93 ALA A N 1
ATOM 712 C CA . ALA A 1 93 ? 6.048 3.283 -5.493 1.00 98.69 93 ALA A CA 1
ATOM 713 C C . ALA A 1 93 ? 4.955 4.095 -6.204 1.00 98.69 93 ALA A C 1
ATOM 715 O O . ALA A 1 93 ? 3.966 4.463 -5.571 1.00 98.69 93 ALA A O 1
ATOM 716 N N . GLU A 1 94 ? 5.086 4.302 -7.516 1.00 98.75 94 GLU A N 1
ATOM 717 C CA . GLU A 1 94 ? 4.056 4.910 -8.364 1.00 98.75 94 GLU A CA 1
ATOM 718 C C . GLU A 1 94 ? 2.742 4.116 -8.299 1.00 98.75 94 GLU A C 1
ATOM 720 O O . GLU A 1 94 ? 1.678 4.697 -8.074 1.00 98.75 94 GLU A O 1
ATOM 725 N N . MET A 1 95 ? 2.803 2.781 -8.414 1.00 98.75 95 MET A N 1
ATOM 726 C CA . MET A 1 95 ? 1.623 1.924 -8.250 1.00 98.75 95 MET A CA 1
ATOM 727 C C . MET A 1 95 ? 0.959 2.102 -6.888 1.00 98.75 95 MET A C 1
ATOM 729 O O . MET A 1 95 ? -0.266 2.246 -6.808 1.00 98.75 95 MET A O 1
ATOM 733 N N . CYS A 1 96 ? 1.760 2.106 -5.824 1.00 98.81 96 CYS A N 1
ATOM 734 C CA . CYS A 1 96 ? 1.277 2.266 -4.460 1.00 98.81 96 CYS A CA 1
ATOM 735 C C . CYS A 1 96 ? 0.581 3.615 -4.258 1.00 98.81 96 CYS A C 1
ATOM 737 O O . CYS A 1 96 ? -0.547 3.662 -3.763 1.00 98.81 96 CYS A O 1
ATOM 739 N N . ALA A 1 97 ? 1.245 4.703 -4.653 1.00 98.81 97 ALA A N 1
ATOM 740 C CA . ALA A 1 97 ? 0.765 6.060 -4.445 1.00 98.81 97 ALA A CA 1
ATOM 741 C C . ALA A 1 97 ? -0.483 6.367 -5.274 1.00 98.81 97 ALA A C 1
ATOM 743 O O . ALA A 1 97 ? -1.471 6.853 -4.725 1.00 98.81 97 ALA A O 1
ATOM 744 N N . GLN A 1 98 ? -0.484 6.032 -6.566 1.00 98.81 98 GLN A N 1
ATOM 745 C CA . GLN A 1 98 ? -1.634 6.293 -7.426 1.00 98.81 98 GLN A CA 1
ATOM 746 C C . GLN A 1 98 ? -2.844 5.447 -7.017 1.00 98.81 98 GLN A C 1
ATOM 748 O O . GLN A 1 98 ? -3.957 5.966 -6.929 1.00 98.81 98 GLN A O 1
ATOM 753 N N . THR A 1 99 ? -2.645 4.161 -6.704 1.00 98.75 99 THR A N 1
ATOM 754 C CA . THR A 1 99 ? -3.730 3.309 -6.191 1.00 98.75 99 THR A CA 1
ATOM 755 C C . THR A 1 99 ? -4.268 3.854 -4.874 1.00 98.75 99 THR A C 1
ATOM 757 O O . THR A 1 99 ? -5.481 3.982 -4.722 1.00 98.75 99 THR A O 1
ATOM 760 N N . GLY A 1 100 ? -3.383 4.233 -3.948 1.00 98.75 100 GLY A N 1
ATOM 761 C CA . GLY A 1 100 ? -3.768 4.843 -2.679 1.00 98.75 100 GLY A CA 1
ATOM 762 C C . GLY A 1 100 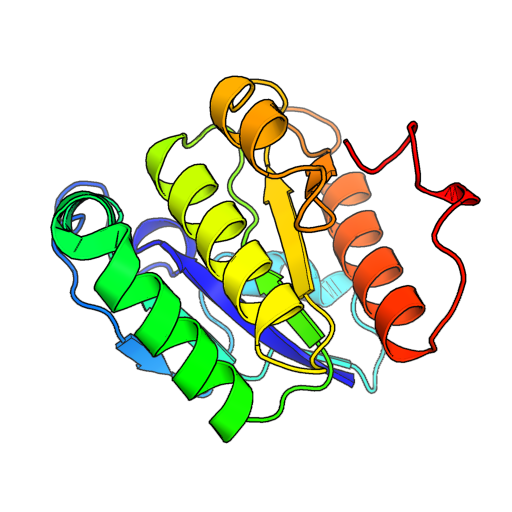? -4.559 6.138 -2.861 1.00 98.75 100 GLY A C 1
ATOM 763 O O . GLY A 1 100 ? -5.613 6.296 -2.255 1.00 98.75 100 GLY A O 1
ATOM 764 N N . ALA A 1 101 ? -4.126 7.024 -3.756 1.00 98.81 101 ALA A N 1
ATOM 765 C CA . ALA A 1 101 ? -4.837 8.261 -4.068 1.00 98.81 101 ALA A CA 1
ATOM 766 C C . ALA A 1 101 ? -6.246 8.000 -4.628 1.00 98.81 101 ALA A C 1
ATOM 768 O O . ALA A 1 101 ? -7.206 8.624 -4.184 1.00 98.81 101 ALA A O 1
ATOM 769 N N . ILE A 1 102 ? -6.397 7.043 -5.551 1.00 98.69 102 ILE A N 1
ATOM 770 C CA . ILE A 1 102 ? -7.713 6.687 -6.103 1.00 98.69 102 ILE A CA 1
ATOM 771 C C . ILE A 1 102 ? -8.611 6.050 -5.034 1.00 98.69 102 ILE A C 1
ATOM 773 O O . ILE A 1 102 ? -9.808 6.332 -5.001 1.00 98.69 102 ILE A O 1
ATOM 777 N N . VAL A 1 103 ? -8.065 5.206 -4.155 1.00 98.62 103 VAL A N 1
ATOM 778 C CA . VAL A 1 103 ? -8.822 4.617 -3.038 1.00 98.62 103 VAL A CA 1
ATOM 779 C C . VAL A 1 103 ? -9.301 5.707 -2.078 1.00 98.62 103 VAL A C 1
ATOM 781 O O . VAL A 1 103 ? -10.486 5.708 -1.745 1.00 98.62 103 VAL A O 1
ATOM 784 N N . SER A 1 104 ? -8.432 6.654 -1.706 1.00 98.12 104 SER A N 1
ATOM 785 C CA . SER A 1 104 ? -8.788 7.817 -0.879 1.00 98.12 104 SER A CA 1
ATOM 786 C C . SER A 1 104 ? -9.866 8.689 -1.524 1.00 98.12 104 SER A C 1
ATOM 788 O O . SER A 1 104 ? -10.745 9.191 -0.836 1.00 98.12 104 SER A O 1
ATOM 790 N N . GLU A 1 105 ? -9.805 8.891 -2.843 1.00 98.00 105 GLU A N 1
ATOM 791 C CA . GLU A 1 105 ? -10.757 9.738 -3.571 1.00 98.00 105 GLU A CA 1
ATOM 792 C C . GLU A 1 105 ? -12.126 9.060 -3.739 1.00 98.00 105 GLU A C 1
ATOM 794 O O . GLU A 1 105 ? -13.166 9.711 -3.656 1.00 98.00 105 GLU A O 1
ATOM 799 N N . LYS A 1 106 ? -12.140 7.754 -4.034 1.00 97.12 106 LYS A N 1
ATOM 800 C CA . LYS A 1 106 ? -13.340 7.053 -4.523 1.00 97.12 106 LYS A CA 1
ATOM 801 C C . LYS A 1 106 ? -14.005 6.148 -3.496 1.00 97.12 106 LYS A C 1
ATOM 803 O O . LYS A 1 106 ? -15.068 5.594 -3.781 1.00 97.12 106 LYS A O 1
ATOM 808 N N . THR A 1 107 ? -13.392 5.949 -2.337 1.00 96.56 107 THR A N 1
ATOM 809 C CA . THR A 1 107 ? -13.894 5.046 -1.300 1.00 96.56 107 THR A CA 1
ATOM 810 C C . THR A 1 107 ? -13.764 5.689 0.075 1.00 96.56 107 THR A C 1
ATOM 812 O O . THR A 1 107 ? -13.024 6.648 0.253 1.00 96.56 107 THR A O 1
ATOM 815 N N . ASN A 1 108 ? -14.451 5.121 1.065 1.00 96.00 108 ASN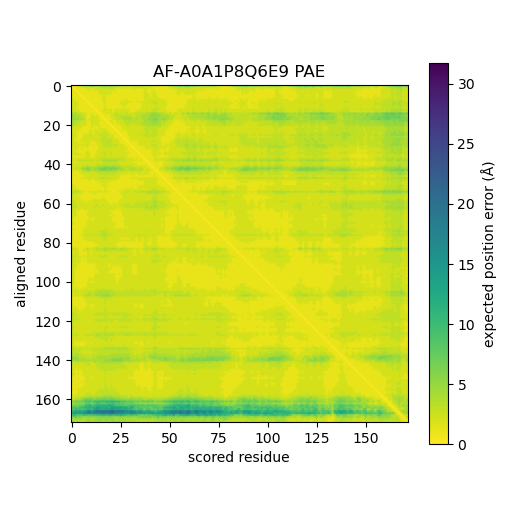 A N 1
ATOM 816 C CA . ASN A 1 108 ? -14.283 5.510 2.468 1.00 96.00 108 ASN A CA 1
ATOM 817 C C . ASN A 1 108 ? -13.306 4.584 3.212 1.00 96.00 108 ASN A C 1
ATOM 819 O O . ASN A 1 108 ? -13.319 4.557 4.438 1.00 96.00 108 ASN A O 1
ATOM 823 N N . ILE A 1 109 ? -12.528 3.767 2.493 1.00 98.50 109 ILE A N 1
ATOM 824 C CA . ILE A 1 109 ? -11.631 2.785 3.103 1.00 98.50 109 ILE A CA 1
ATOM 825 C C . ILE A 1 109 ? -10.298 3.474 3.426 1.00 98.50 109 ILE A C 1
ATOM 827 O O . ILE A 1 109 ? -9.646 3.987 2.511 1.00 98.50 109 ILE A O 1
ATOM 831 N N . PRO A 1 110 ? -9.861 3.471 4.697 1.00 98.25 110 PRO A N 1
ATOM 832 C CA . PRO A 1 110 ? -8.535 3.920 5.091 1.00 98.25 110 PRO A CA 1
ATOM 833 C C . PRO A 1 110 ? -7.427 3.277 4.258 1.00 98.25 110 PRO A C 1
ATOM 835 O O . PRO A 1 110 ? -7.316 2.056 4.188 1.00 98.25 110 PRO A O 1
ATOM 838 N N . VAL A 1 111 ? -6.568 4.099 3.661 1.00 98.69 111 VAL A N 1
ATOM 839 C CA . VAL A 1 111 ? -5.422 3.631 2.877 1.00 98.69 111 VAL A CA 1
ATOM 840 C C . VAL A 1 111 ? -4.155 4.378 3.256 1.00 98.69 111 VAL A C 1
ATOM 842 O O . VAL A 1 111 ? -4.186 5.583 3.516 1.00 98.69 111 VAL A O 1
ATOM 845 N N . VAL A 1 112 ? -3.044 3.654 3.298 1.00 98.50 112 VAL A N 1
ATOM 846 C CA . VAL A 1 112 ? -1.708 4.195 3.536 1.00 98.50 112 VAL A CA 1
ATOM 847 C C . VAL A 1 112 ? -0.758 3.669 2.471 1.00 98.50 112 VAL A C 1
ATOM 849 O O . VAL A 1 112 ? -0.808 2.492 2.115 1.00 98.50 112 VAL A O 1
ATOM 852 N N . ALA A 1 113 ? 0.103 4.538 1.953 1.00 98.81 113 ALA A N 1
ATOM 853 C CA . ALA A 1 113 ? 1.229 4.132 1.125 1.00 98.81 113 ALA A CA 1
ATOM 854 C C . ALA A 1 113 ? 2.525 4.185 1.942 1.00 98.81 113 ALA A C 1
ATOM 856 O O . ALA A 1 113 ? 2.612 4.928 2.916 1.00 98.81 113 ALA A O 1
ATOM 857 N N . ALA A 1 114 ? 3.545 3.423 1.554 1.00 98.62 114 ALA A N 1
ATOM 858 C CA . ALA A 1 114 ? 4.852 3.497 2.204 1.00 98.62 114 ALA A CA 1
ATOM 859 C C . ALA A 1 114 ? 5.992 3.360 1.200 1.00 98.62 114 ALA A C 1
ATOM 861 O O . ALA A 1 114 ? 6.061 2.377 0.459 1.00 98.62 114 ALA A O 1
ATOM 862 N N . MET A 1 115 ? 6.895 4.338 1.192 1.00 98.69 115 MET A N 1
ATOM 863 C CA . MET A 1 115 ? 8.055 4.368 0.298 1.00 98.69 115 MET A CA 1
ATOM 864 C C . MET A 1 115 ? 9.206 5.185 0.884 1.00 98.69 115 MET A C 1
ATOM 866 O O . MET A 1 115 ? 9.062 5.901 1.875 1.00 98.69 115 MET A O 1
ATOM 870 N N . SER A 1 116 ? 10.375 5.033 0.277 1.00 98.44 116 SER A N 1
ATOM 871 C CA . SER A 1 116 ? 11.600 5.711 0.669 1.00 98.44 116 SER A CA 1
ATOM 872 C C . SER A 1 116 ? 11.740 7.063 -0.008 1.00 98.44 116 SER A C 1
ATOM 874 O O . SER A 1 116 ? 11.191 7.302 -1.082 1.00 98.44 116 SER A O 1
ATOM 876 N N . LYS A 1 117 ? 12.548 7.939 0.595 1.00 97.81 117 LYS A N 1
ATOM 877 C CA . LYS A 1 117 ? 12.788 9.311 0.116 1.00 97.81 117 LYS A CA 1
ATOM 878 C C . LYS A 1 117 ? 13.371 9.373 -1.299 1.00 97.81 117 LYS A C 1
ATOM 880 O O . LYS A 1 117 ? 13.268 10.403 -1.952 1.00 97.81 117 LYS A O 1
ATOM 885 N N . GLU A 1 118 ? 13.999 8.291 -1.756 1.00 98.19 118 GLU A N 1
ATOM 886 C CA . GLU A 1 118 ? 14.508 8.120 -3.115 1.00 98.19 118 GLU A CA 1
ATOM 887 C C . GLU A 1 118 ? 13.386 8.130 -4.170 1.00 98.19 118 GLU A C 1
ATOM 889 O O . GLU A 1 118 ? 13.653 8.445 -5.324 1.00 98.19 118 GLU A O 1
ATOM 894 N N . CYS A 1 119 ? 12.131 7.869 -3.793 1.00 98.38 119 CYS A N 1
ATOM 895 C CA . CYS A 1 119 ? 10.955 8.006 -4.658 1.00 98.38 119 CYS A CA 1
ATOM 896 C C . CYS A 1 119 ? 10.414 9.453 -4.670 1.00 98.38 119 CYS A C 1
ATOM 898 O O . CYS A 1 119 ? 9.204 9.668 -4.623 1.00 98.38 119 CYS A O 1
ATOM 900 N N . SER A 1 120 ? 11.296 10.461 -4.688 1.00 98.12 120 SER A N 1
ATOM 901 C CA . SER A 1 120 ? 10.950 11.868 -4.417 1.00 98.12 120 SER A CA 1
ATOM 902 C C . SER A 1 120 ? 9.894 12.457 -5.351 1.00 98.12 120 SER A C 1
ATOM 904 O O . SER A 1 120 ? 9.063 13.242 -4.900 1.00 98.12 120 SER A O 1
ATOM 906 N N . ASP A 1 121 ? 9.912 12.083 -6.632 1.00 98.56 121 ASP A N 1
ATOM 907 C CA . ASP A 1 121 ? 8.959 12.603 -7.619 1.00 98.56 121 ASP A CA 1
ATOM 908 C C . ASP A 1 121 ? 7.549 12.061 -7.365 1.00 98.56 121 ASP A C 1
ATOM 910 O O . ASP A 1 121 ? 6.594 12.834 -7.313 1.00 98.56 121 ASP A O 1
ATOM 914 N N . VAL A 1 122 ? 7.442 10.758 -7.079 1.00 98.69 122 VAL A N 1
ATOM 915 C CA . VAL A 1 122 ? 6.185 10.108 -6.680 1.00 98.69 122 VAL A CA 1
ATOM 916 C C . VAL A 1 122 ? 5.664 10.724 -5.380 1.00 98.69 122 VAL A C 1
ATOM 918 O O . VAL A 1 122 ? 4.498 11.100 -5.284 1.00 98.69 122 VAL A O 1
ATOM 921 N N . ILE A 1 123 ? 6.534 10.902 -4.381 1.00 98.69 123 ILE A N 1
ATOM 922 C CA . ILE A 1 123 ? 6.159 11.529 -3.107 1.00 98.69 123 ILE A CA 1
ATOM 923 C C . ILE A 1 123 ? 5.587 12.927 -3.351 1.00 98.69 123 ILE A C 1
ATOM 925 O O . ILE A 1 123 ? 4.497 13.236 -2.876 1.00 98.69 123 ILE A O 1
ATOM 929 N N . LYS A 1 124 ? 6.291 13.759 -4.124 1.00 98.44 124 LYS A N 1
ATOM 930 C CA . LYS A 1 124 ? 5.875 15.133 -4.424 1.00 98.44 124 LYS A CA 1
ATOM 931 C C . LYS A 1 124 ? 4.523 15.192 -5.140 1.00 98.44 124 LYS A C 1
ATOM 933 O O . LYS A 1 124 ? 3.772 16.143 -4.936 1.00 98.44 124 LYS A O 1
ATOM 938 N N . GLU A 1 125 ? 4.222 14.215 -5.990 1.00 98.56 125 GLU A N 1
ATOM 939 C CA . GLU A 1 125 ? 2.973 14.172 -6.750 1.00 98.56 125 GLU A CA 1
ATOM 940 C C . GLU A 1 125 ? 1.759 13.707 -5.925 1.00 98.56 125 GLU A C 1
ATOM 942 O O . GLU A 1 125 ? 0.623 14.106 -6.227 1.00 98.56 125 GLU A O 1
ATOM 947 N N . TYR A 1 126 ? 1.978 12.865 -4.909 1.00 98.62 126 TYR A N 1
ATOM 948 C CA . TYR A 1 126 ? 0.902 12.131 -4.240 1.00 98.62 126 TYR A CA 1
ATOM 949 C C . TYR A 1 126 ? 0.779 12.347 -2.727 1.00 98.62 126 TYR A C 1
ATOM 951 O O . TYR A 1 126 ? -0.263 11.978 -2.184 1.00 98.62 126 TYR A O 1
ATOM 959 N N . SER A 1 127 ? 1.746 12.963 -2.036 1.00 96.94 127 SER A N 1
ATOM 960 C CA . SER A 1 127 ? 1.681 13.134 -0.569 1.00 96.94 127 SER A CA 1
ATOM 961 C C . SER A 1 127 ? 0.497 13.985 -0.093 1.00 96.94 127 SER A C 1
ATOM 963 O O . SER A 1 127 ? 0.030 13.838 1.030 1.00 96.94 127 SER A O 1
ATOM 965 N N . ASN A 1 128 ? -0.062 14.832 -0.961 1.00 96.69 128 ASN A N 1
ATOM 966 C CA . ASN A 1 128 ? -1.288 15.585 -0.686 1.00 96.69 128 ASN A CA 1
ATOM 967 C C . ASN A 1 128 ? -2.591 14.829 -1.026 1.00 96.69 128 ASN A C 1
ATOM 969 O O . ASN A 1 128 ? -3.674 15.371 -0.809 1.00 96.69 128 ASN A O 1
ATOM 973 N N . LYS A 1 129 ? -2.508 13.617 -1.591 1.00 98.12 129 LYS A N 1
ATOM 974 C CA . LYS A 1 129 ? -3.655 12.791 -2.029 1.00 98.12 129 LYS A CA 1
ATOM 975 C C . LYS A 1 129 ? -3.794 11.493 -1.230 1.00 98.12 129 LYS A C 1
ATOM 977 O O . LYS A 1 129 ? -4.881 10.926 -1.150 1.00 98.12 129 LYS A O 1
ATOM 982 N N . VAL A 1 130 ? -2.699 10.998 -0.667 1.00 98.25 130 VAL A N 1
ATOM 983 C CA . VAL A 1 130 ? -2.661 9.816 0.194 1.00 98.25 130 VAL A CA 1
ATOM 984 C C . VAL A 1 130 ? -1.562 9.998 1.231 1.00 98.25 130 VAL A C 1
ATOM 986 O O . VAL A 1 130 ? -0.511 10.548 0.923 1.00 98.25 130 VAL A O 1
ATOM 989 N N . ASP A 1 131 ? -1.794 9.522 2.452 1.00 98.06 131 ASP A N 1
ATOM 990 C CA . ASP A 1 131 ? -0.752 9.497 3.477 1.00 98.06 131 ASP A CA 1
ATOM 991 C C . ASP A 1 131 ? 0.353 8.516 3.061 1.00 98.06 131 ASP A C 1
ATOM 993 O O . ASP A 1 131 ? 0.104 7.315 2.901 1.00 98.06 131 ASP A O 1
ATOM 997 N N . ILE A 1 132 ? 1.571 9.033 2.882 1.00 98.56 132 ILE A N 1
ATOM 998 C CA . ILE A 1 132 ? 2.754 8.253 2.508 1.00 98.56 132 ILE A CA 1
ATOM 999 C C . ILE A 1 132 ? 3.702 8.171 3.706 1.00 98.56 132 ILE A C 1
ATOM 1001 O O . ILE A 1 132 ? 4.391 9.139 4.034 1.00 98.56 132 ILE A O 1
ATOM 1005 N N . VAL A 1 133 ? 3.766 7.007 4.348 1.00 98.50 133 VAL A N 1
ATOM 1006 C CA . VAL A 1 133 ? 4.689 6.737 5.454 1.00 98.50 133 VAL A CA 1
ATOM 1007 C C . VAL A 1 133 ? 6.122 6.649 4.934 1.00 98.50 133 VAL A C 1
ATOM 1009 O O . VAL A 1 133 ? 6.419 5.963 3.950 1.00 98.50 133 VAL A O 1
ATOM 1012 N N . LYS A 1 134 ? 7.023 7.341 5.631 1.00 98.12 134 LYS A N 1
ATOM 1013 C CA . LYS A 1 134 ? 8.460 7.324 5.378 1.00 98.12 134 LYS A CA 1
ATOM 1014 C C . LYS A 1 134 ? 9.029 5.970 5.773 1.00 98.12 134 LYS A C 1
ATOM 1016 O O . LYS A 1 134 ? 8.855 5.509 6.901 1.00 98.12 134 LYS A O 1
ATOM 1021 N N . MET A 1 135 ? 9.780 5.362 4.867 1.00 97.00 135 MET A N 1
ATOM 1022 C CA . MET A 1 135 ? 10.502 4.126 5.151 1.00 97.00 135 MET A CA 1
ATOM 1023 C C . MET A 1 135 ? 11.909 4.141 4.554 1.00 97.00 135 MET A C 1
ATOM 1025 O O . MET A 1 135 ? 12.193 4.977 3.700 1.00 97.00 135 MET A O 1
ATOM 1029 N N . PRO A 1 136 ? 12.834 3.269 4.986 1.00 97.69 136 PRO A N 1
ATOM 1030 C CA . PRO A 1 136 ? 14.148 3.216 4.365 1.00 97.69 136 PRO A CA 1
ATOM 1031 C C . PRO A 1 136 ? 14.107 2.521 3.001 1.00 97.69 136 PRO A C 1
ATOM 1033 O O . PRO A 1 136 ? 13.239 1.697 2.709 1.00 97.69 136 PRO A O 1
ATOM 1036 N N . ARG A 1 137 ? 15.132 2.770 2.183 1.00 97.75 137 ARG A N 1
ATOM 1037 C CA . ARG A 1 137 ? 15.464 1.917 1.035 1.00 97.75 137 ARG A CA 1
ATOM 1038 C C . ARG A 1 137 ? 15.739 0.482 1.489 1.00 97.75 137 ARG A C 1
ATOM 1040 O O . ARG A 1 137 ? 16.076 0.221 2.645 1.00 97.75 137 ARG A O 1
ATOM 1047 N N . LYS A 1 138 ? 15.680 -0.464 0.552 1.00 94.88 138 LYS A N 1
ATOM 1048 C CA . LYS A 1 138 ? 16.010 -1.864 0.841 1.00 94.88 138 LYS A CA 1
ATOM 1049 C C . LYS A 1 138 ? 17.460 -1.960 1.329 1.00 94.88 138 LYS A C 1
ATOM 1051 O O . LYS A 1 138 ? 18.358 -1.361 0.734 1.00 94.88 138 LYS A O 1
ATOM 1056 N N . GLY A 1 139 ? 17.664 -2.686 2.428 1.00 93.94 139 GLY A N 1
ATOM 1057 C CA . GLY A 1 139 ? 18.957 -2.797 3.114 1.00 93.94 139 GLY A CA 1
ATOM 1058 C C . GLY A 1 139 ? 19.342 -1.586 3.976 1.00 93.94 139 GLY A C 1
ATOM 1059 O O . GLY A 1 139 ? 20.428 -1.583 4.545 1.00 93.94 139 GLY A O 1
ATOM 1060 N N . GLY A 1 140 ? 18.489 -0.562 4.073 1.00 94.12 140 GLY A N 1
ATOM 1061 C CA . GLY A 1 140 ? 18.670 0.547 5.009 1.00 94.12 140 GLY A CA 1
ATOM 1062 C C . GLY A 1 140 ? 18.282 0.184 6.447 1.00 94.12 140 GLY A C 1
ATOM 1063 O O . GLY A 1 140 ? 17.670 -0.852 6.708 1.00 94.12 140 GLY A O 1
ATOM 1064 N N . THR A 1 141 ? 18.629 1.061 7.387 1.00 95.50 141 THR A N 1
ATOM 1065 C CA . THR A 1 141 ? 18.231 0.963 8.799 1.00 95.50 141 THR A CA 1
ATOM 1066 C C . THR A 1 141 ? 16.860 1.604 9.023 1.00 95.50 141 THR A C 1
ATOM 1068 O O . THR A 1 141 ? 16.456 2.477 8.259 1.00 95.50 141 THR A O 1
ATOM 1071 N N . GLY A 1 142 ? 16.137 1.190 10.066 1.00 95.62 142 GLY A N 1
ATOM 1072 C CA . GLY A 1 142 ? 14.838 1.785 10.412 1.00 95.62 142 GLY A CA 1
ATOM 1073 C C . GLY A 1 142 ? 13.609 1.061 9.848 1.00 95.62 142 GLY A C 1
ATOM 1074 O O . GLY A 1 142 ? 12.496 1.559 9.969 1.00 95.62 142 GLY A O 1
ATOM 1075 N N . LEU A 1 143 ? 13.781 -0.099 9.194 1.00 96.81 143 LEU A N 1
ATOM 1076 C CA . LEU A 1 143 ? 12.651 -0.823 8.596 1.00 96.81 143 LEU A CA 1
ATOM 1077 C C . LEU A 1 143 ? 11.645 -1.258 9.664 1.00 96.81 143 LEU A C 1
ATOM 1079 O O . LEU A 1 143 ? 10.444 -1.219 9.424 1.00 96.81 143 LEU A O 1
ATOM 1083 N N . SER A 1 144 ? 12.131 -1.666 10.837 1.00 97.19 144 SER A N 1
ATOM 1084 C CA . SER A 1 144 ? 11.252 -2.157 11.890 1.00 97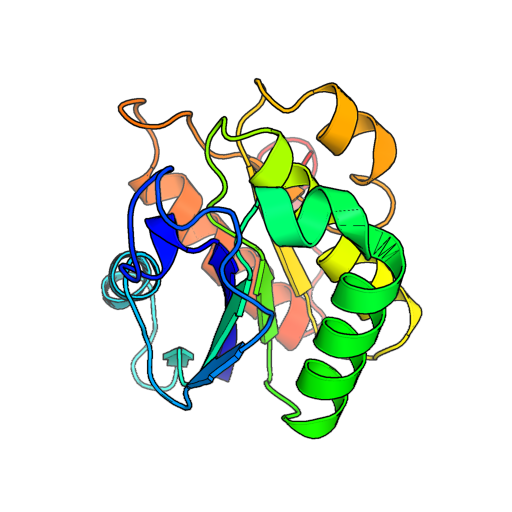.19 144 SER A CA 1
ATOM 1085 C C . SER A 1 144 ? 10.324 -1.064 12.422 1.00 97.19 144 SER A C 1
ATOM 1087 O O . SER A 1 144 ? 9.158 -1.325 12.695 1.00 97.19 144 SER A O 1
ATOM 1089 N N . GLU A 1 145 ? 10.849 0.145 12.557 1.00 97.25 145 GLU A N 1
ATOM 1090 C CA . GLU A 1 145 ? 10.139 1.339 12.989 1.00 97.25 145 GLU A CA 1
ATOM 1091 C C . GLU A 1 145 ? 9.119 1.758 11.929 1.00 97.25 145 GLU A C 1
ATOM 1093 O O . GLU A 1 145 ? 7.955 1.967 12.248 1.00 97.25 145 GLU A O 1
ATOM 1098 N N . SER A 1 146 ? 9.506 1.767 10.651 1.00 97.56 146 SER A N 1
ATOM 1099 C CA . SER A 1 146 ? 8.583 2.096 9.562 1.00 97.56 146 SER A CA 1
ATOM 1100 C C . SER A 1 146 ? 7.442 1.089 9.410 1.00 97.56 146 SER A C 1
ATOM 1102 O O . SER A 1 146 ? 6.318 1.489 9.130 1.00 97.56 146 SER A O 1
ATOM 1104 N N . LEU A 1 147 ? 7.692 -0.211 9.605 1.00 98.19 147 LEU A N 1
ATOM 1105 C CA . LEU A 1 147 ? 6.630 -1.224 9.575 1.00 98.19 147 LEU A CA 1
ATOM 1106 C C . LEU A 1 147 ? 5.624 -1.025 10.719 1.00 98.19 147 LEU A C 1
ATOM 1108 O O . LEU A 1 147 ? 4.421 -1.129 10.487 1.00 98.19 147 LEU A O 1
ATOM 1112 N N . GLN A 1 148 ? 6.103 -0.685 11.921 1.00 97.88 148 GLN A N 1
ATOM 1113 C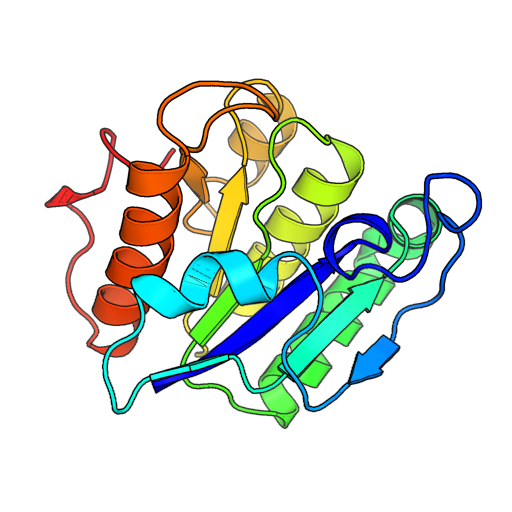 CA . GLN A 1 148 ? 5.239 -0.293 13.038 1.00 97.88 148 GLN A CA 1
ATOM 1114 C C . GLN A 1 148 ? 4.435 0.970 12.692 1.00 97.88 148 GLN A C 1
ATOM 1116 O O . GLN A 1 148 ? 3.220 0.984 12.872 1.00 97.88 148 GLN A O 1
ATOM 1121 N N . ASP A 1 149 ? 5.089 1.996 12.141 1.00 98.00 149 ASP A N 1
ATOM 1122 C CA . ASP A 1 149 ? 4.449 3.265 11.786 1.00 98.00 149 ASP A CA 1
ATOM 1123 C C . ASP A 1 149 ? 3.336 3.087 10.744 1.00 98.00 149 ASP A C 1
ATOM 1125 O O . ASP A 1 149 ? 2.286 3.714 10.865 1.00 98.00 149 ASP A O 1
ATOM 1129 N N . ILE A 1 150 ? 3.516 2.203 9.756 1.00 98.38 150 ILE A N 1
ATOM 1130 C CA . ILE A 1 150 ? 2.470 1.859 8.777 1.00 98.38 150 ILE A CA 1
ATOM 1131 C C . ILE A 1 150 ? 1.222 1.318 9.486 1.00 98.38 150 ILE A C 1
ATOM 1133 O O . ILE A 1 150 ? 0.113 1.779 9.212 1.00 98.38 150 ILE A O 1
ATOM 1137 N N . ILE A 1 151 ? 1.392 0.369 10.413 1.00 98.12 151 ILE A N 1
ATOM 1138 C CA . ILE A 1 151 ? 0.268 -0.218 11.152 1.00 98.12 151 ILE A CA 1
ATOM 1139 C C . ILE A 1 151 ? -0.382 0.814 12.079 1.00 98.12 151 ILE A C 1
ATOM 1141 O O . ILE A 1 151 ? -1.609 0.885 12.147 1.00 98.12 151 ILE A O 1
ATOM 1145 N N . ASP A 1 152 ? 0.404 1.648 12.756 1.00 97.25 152 ASP A N 1
ATOM 1146 C CA . ASP A 1 152 ? -0.125 2.687 13.643 1.00 97.25 152 ASP A CA 1
ATOM 1147 C C . ASP A 1 152 ? -0.940 3.735 12.876 1.00 97.25 152 ASP A C 1
ATOM 1149 O O . ASP A 1 152 ? -2.010 4.146 13.336 1.00 97.25 152 ASP A O 1
ATOM 1153 N N . VAL A 1 153 ? -0.493 4.116 11.675 1.00 97.44 153 VAL A N 1
ATOM 1154 C CA . VAL A 1 153 ? -1.263 4.989 10.781 1.00 97.44 153 VAL A CA 1
ATOM 1155 C C . VAL A 1 153 ? -2.546 4.298 10.321 1.00 97.44 153 VAL A C 1
ATOM 1157 O O . VAL A 1 153 ? -3.604 4.925 10.375 1.00 97.44 153 VAL A O 1
ATOM 1160 N N . CYS A 1 154 ? -2.509 3.015 9.938 1.00 97.75 154 CYS A N 1
ATOM 1161 C CA . CYS A 1 154 ? -3.729 2.257 9.631 1.00 97.75 154 CYS A CA 1
ATOM 1162 C C . CYS A 1 154 ? -4.730 2.299 10.793 1.00 97.75 154 CYS A C 1
ATOM 1164 O O . CYS A 1 154 ? -5.883 2.668 10.579 1.00 97.75 154 CYS A O 1
ATOM 1166 N N . ARG A 1 155 ? -4.290 1.983 12.019 1.00 97.25 155 ARG A N 1
ATOM 1167 C CA . ARG A 1 155 ? -5.141 1.991 13.222 1.00 97.25 155 ARG A CA 1
ATOM 1168 C C . ARG A 1 155 ? -5.782 3.354 13.453 1.00 97.25 155 ARG A C 1
ATOM 1170 O O . ARG A 1 155 ? -6.999 3.434 13.593 1.00 97.25 155 ARG A O 1
ATOM 1177 N N . LYS A 1 156 ? -4.982 4.425 13.438 1.00 96.44 156 LYS A N 1
ATOM 1178 C CA . LYS A 1 156 ? -5.490 5.791 13.620 1.00 96.44 156 LYS A CA 1
ATOM 1179 C C . LYS A 1 156 ? -6.530 6.147 12.560 1.00 96.44 156 LYS A C 1
ATOM 1181 O O . LYS A 1 156 ? -7.605 6.627 12.902 1.00 96.44 156 LYS A O 1
ATOM 1186 N N . LYS A 1 157 ? -6.263 5.848 11.283 1.00 96.44 157 LYS A N 1
ATOM 1187 C CA . LYS A 1 157 ? -7.221 6.127 10.202 1.00 96.44 157 LYS A CA 1
ATOM 1188 C C . LYS A 1 157 ? -8.513 5.315 10.334 1.00 96.44 157 LYS A C 1
ATOM 1190 O O . LYS A 1 157 ? -9.576 5.856 10.053 1.00 96.44 157 LYS A O 1
ATOM 1195 N N . VAL A 1 158 ? -8.439 4.058 10.778 1.00 97.19 158 VAL A N 1
ATOM 1196 C CA . VAL A 1 158 ? -9.621 3.218 11.057 1.00 97.19 158 VAL A CA 1
ATOM 1197 C C . VAL A 1 158 ? -10.453 3.781 12.209 1.00 97.19 158 VAL A C 1
ATOM 1199 O O . VAL A 1 158 ? -11.678 3.803 12.123 1.00 97.19 158 VAL A O 1
ATOM 1202 N N . ASN A 1 159 ? -9.802 4.285 13.256 1.00 95.88 159 ASN A N 1
ATOM 1203 C CA . ASN A 1 159 ? -10.471 4.876 14.417 1.00 95.88 159 ASN A CA 1
ATOM 1204 C C . ASN A 1 159 ? -10.996 6.302 14.167 1.00 95.88 159 ASN A C 1
ATOM 1206 O O . ASN A 1 159 ? -11.759 6.820 14.981 1.00 95.88 159 ASN A O 1
ATOM 1210 N N . GLY A 1 160 ? -10.607 6.939 13.057 1.00 93.75 160 GLY A N 1
ATOM 1211 C CA . GLY A 1 160 ? -10.905 8.348 12.788 1.00 93.75 160 GLY A CA 1
ATOM 1212 C C . GLY A 1 160 ? -10.059 9.325 13.615 1.00 93.75 160 GLY A C 1
ATOM 1213 O O . GLY A 1 160 ? -10.459 10.474 13.796 1.00 93.75 160 GLY A O 1
ATOM 1214 N N . ASP A 1 161 ? -8.910 8.873 14.119 1.00 92.94 161 ASP A N 1
ATOM 1215 C CA . ASP A 1 161 ? -7.988 9.680 14.914 1.00 92.94 161 ASP A CA 1
ATOM 1216 C C . ASP A 1 161 ? -7.199 10.669 14.041 1.00 92.94 161 ASP A C 1
ATOM 1218 O O . ASP A 1 161 ? -6.908 10.425 12.867 1.00 92.94 161 ASP A O 1
ATOM 1222 N N . ASP A 1 162 ? -6.770 11.776 14.648 1.00 87.44 162 ASP A N 1
ATOM 1223 C CA . ASP A 1 162 ? -5.881 12.742 14.005 1.00 87.44 162 ASP A CA 1
ATOM 1224 C C . ASP A 1 162 ? -4.456 12.174 13.827 1.00 87.44 162 ASP A C 1
ATOM 1226 O O . ASP A 1 162 ? -3.874 11.552 14.727 1.00 87.44 162 ASP A O 1
ATOM 1230 N N . LEU A 1 163 ? -3.882 12.426 12.648 1.00 90.00 163 LEU A N 1
ATOM 1231 C CA . LEU A 1 163 ? -2.523 12.047 12.259 1.00 90.00 163 LEU A CA 1
ATOM 1232 C C . LEU A 1 163 ? -1.494 13.161 12.498 1.00 90.00 163 LEU A C 1
ATOM 1234 O O . LEU A 1 163 ? -0.335 12.990 12.131 1.00 90.00 163 LEU A O 1
ATOM 1238 N N . ASN A 1 164 ? -1.864 14.300 13.088 1.00 86.25 164 ASN A N 1
ATOM 1239 C CA . ASN A 1 164 ? -0.949 15.430 13.294 1.00 86.25 164 ASN A CA 1
ATOM 1240 C C . ASN A 1 164 ? 0.359 15.057 14.023 1.00 86.25 164 ASN A C 1
ATOM 1242 O O . ASN A 1 164 ? 1.407 15.575 13.661 1.00 86.25 164 ASN A O 1
ATOM 1246 N N . GLU A 1 165 ? 0.338 14.107 14.965 1.00 82.62 165 GLU A N 1
ATOM 1247 C CA . GLU A 1 165 ? 1.551 13.594 15.639 1.00 82.62 165 GLU A CA 1
ATOM 1248 C C . GLU A 1 165 ? 2.509 12.835 14.696 1.00 82.62 165 GLU A C 1
ATOM 1250 O O . GLU A 1 165 ? 3.686 12.651 15.004 1.00 82.62 165 GLU A O 1
ATOM 1255 N N . PHE A 1 166 ? 2.000 12.360 13.557 1.00 82.00 166 PHE A N 1
ATOM 1256 C CA . PHE A 1 166 ? 2.732 11.589 12.551 1.00 82.00 166 PHE A CA 1
ATOM 1257 C C . PHE A 1 166 ? 3.161 12.461 11.365 1.00 82.00 166 PHE A C 1
ATOM 1259 O O . PHE A 1 166 ? 4.145 12.132 10.693 1.00 82.00 166 PHE A O 1
ATOM 1266 N N . LYS A 1 167 ? 2.457 13.570 11.108 1.00 79.44 167 LYS A N 1
ATOM 1267 C CA . LYS A 1 167 ? 2.795 14.514 10.037 1.00 79.44 167 LYS A CA 1
ATOM 1268 C C . LYS A 1 167 ? 4.188 15.098 10.251 1.00 79.44 167 LYS A C 1
ATOM 1270 O O . LYS A 1 167 ? 4.626 15.292 11.380 1.00 79.44 167 LYS A O 1
ATOM 1275 N N . GLU A 1 168 ? 4.897 15.325 9.149 1.00 75.00 168 GLU A N 1
ATOM 1276 C CA . GLU A 1 168 ? 6.273 15.844 9.083 1.00 75.00 168 GLU A CA 1
ATOM 1277 C C . GLU A 1 168 ? 7.364 14.943 9.689 1.00 75.00 168 GLU A C 1
ATOM 1279 O O . GLU A 1 168 ? 8.499 14.970 9.209 1.00 75.00 168 GLU A O 1
ATOM 1284 N N . ILE A 1 169 ? 7.054 14.086 10.668 1.00 83.69 169 ILE A N 1
ATOM 1285 C CA . ILE A 1 169 ? 8.003 13.149 11.286 1.00 83.69 169 ILE A CA 1
ATOM 1286 C C . ILE A 1 169 ? 7.992 11.818 10.532 1.00 83.69 169 ILE A C 1
ATOM 1288 O O . ILE A 1 169 ? 9.027 11.405 10.006 1.00 83.69 169 ILE A O 1
ATOM 1292 N N . LYS A 1 170 ? 6.817 11.191 10.422 1.00 90.00 170 LYS A N 1
ATOM 1293 C CA . LYS A 1 170 ? 6.623 9.816 9.935 1.00 90.00 170 LYS A CA 1
ATOM 1294 C C . LYS A 1 170 ? 5.939 9.737 8.573 1.00 90.00 170 LYS A C 1
ATOM 1296 O O . LYS A 1 170 ? 6.087 8.732 7.889 1.00 90.00 170 LYS A O 1
ATOM 1301 N N . ILE A 1 171 ? 5.226 10.785 8.169 1.00 93.81 171 ILE A N 1
ATOM 1302 C CA . ILE A 1 171 ? 4.513 10.890 6.886 1.00 93.81 171 ILE A CA 1
ATOM 1303 C C . ILE A 1 171 ? 5.116 12.055 6.083 1.00 93.81 171 ILE A C 1
ATOM 1305 O O . ILE A 1 171 ? 5.562 13.041 6.685 1.00 93.81 171 ILE A O 1
ATOM 1309 N N . TYR A 1 172 ? 5.229 11.899 4.760 1.00 93.31 172 TYR A N 1
ATOM 1310 C CA . TYR A 1 172 ? 5.668 12.963 3.842 1.00 93.31 172 TYR A CA 1
ATOM 1311 C C . TYR A 1 172 ? 4.623 14.058 3.640 1.00 93.31 172 TYR A C 1
ATOM 1313 O O . TYR A 1 172 ? 3.417 13.746 3.715 1.00 93.31 172 TYR A O 1
#

Radius of gyration: 14.21 Å; Cα contacts (8 Å, |Δi|>4): 355; chains: 1; bounding box: 35×31×38 Å

Foldseek 3Di:
DEEEEEEECVQQVNDDLVCLLFAKDKDQCDGHVLVVLPVLADPPYDHGMYIYHRLNNCVVPVVPNLVVLLVVCQVVVGLAYEQDPCALPQSSLLSSQSSQLCNQVPHLHHYEYEYECNNVVSCVVRLVRHWYFHDHHVVDPCNNVSSNVSVVSSVCSSVVHDCPVCPPPTTD

Nearest PDB structures (foldseek):
  2yxb-assembly1_A  TM=5.462E-01  e=6.513E-02  Aeropyrum pernix K1
  3bjz-assembly1_B  TM=4.674E-01  e=3.784E-02  Pseudomonas aeruginosa PAO1
  4yaj-assembly1_C  TM=3.849E-01  e=1.516E-01  Candidatus Korarchaeum cryptofilum OPF8
  4yb8-assembly1_A  TM=3.718E-01  e=8.209E-01  Candidatus Korarchaeum cryptofilum OPF8
  2cun-assembly1_B  TM=4.709E-01  e=7.204E+00  Pyrococcus horikoshii OT3

InterPro domains:
  IPR010187 Selenoprotein B, glycine/betaine/sarcosine/D-proline reductase [PF07355] (3-165)
  IPR010187 Selenoprotein B, glycine/betaine/sarcosine/D-proline reductase [TIGR01918] (5-165)
  IPR048083 GrdB-related [NF041545] (3-168)

Secondary structure (DSSP, 8-state):
-EEEEEE-TTTTTS-SGGGTTPPSEEESS--GGGGGGGGGS-TT-EEEEEEE--HHHHHHSHHHHHHHHHHHHHHH--SEEEE---TT-HHHHHHHHHHHHHHHHH-SS-EEEEE-TT-HHHHHHHTTTSEEEE-PPTT-S-HHHHHHHHHHHHHHHHHT---TTTBTTTB-

Solvent-accessible surface area (backbone atoms only — not comparable to full-atom values): 8756 Å² total; per-residue (Å²): 82,45,29,32,35,39,32,35,25,54,47,40,65,73,38,58,79,93,34,20,68,36,65,79,50,71,45,85,38,62,41,51,59,52,64,75,44,59,90,69,49,54,98,71,37,45,61,47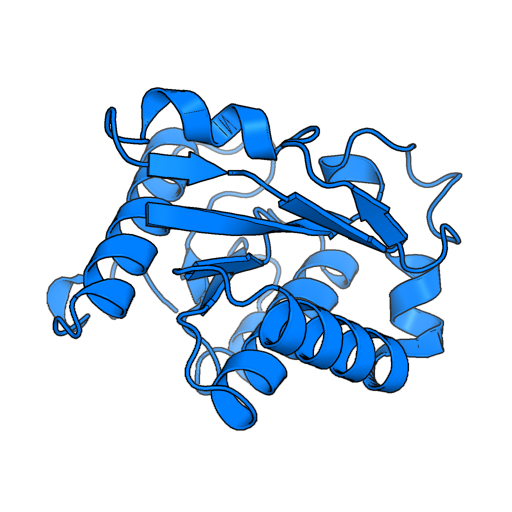,27,27,36,34,31,5,39,58,36,36,72,77,36,47,71,62,49,29,52,50,50,33,52,50,48,66,72,67,59,46,52,26,36,37,19,42,83,27,26,53,42,51,64,44,32,44,54,20,40,53,26,28,25,48,26,50,73,76,43,93,46,36,51,36,19,29,32,11,78,81,30,47,69,53,46,72,76,27,35,92,51,30,55,30,31,50,34,37,40,82,94,50,74,59,51,71,58,30,54,43,49,51,51,53,50,45,52,32,49,60,72,70,49,84,57,70,91,38,50,82,78,45,25,95